Protein AF-A0A964XQR6-F1 (afdb_monomer)

Organism: NCBI:txid2576439

InterPro domains:
  IPR020362 Tail accessory factor GP4 [PF11650] (14-65)
  IPR038258 Peptidoglycan hydrolase Gp4 superfamily [G3DSA:1.10.3230.20] (3-85)

Foldseek 3Di:
DDDDDDDPDDDPDPQDPPRDDDDPPLPVQLVVLLVCCVCQVVVVHHDDPVSVVSNVVSVVVVVVVPPPDCPPDDPPQVVDPDDPADPVPRHD

Mean predicted aligned error: 12.79 Å

pLDDT: mean 81.6, std 13.64, range [39.28, 96.94]

Sequence (92 aa):
MEFHFISVEKLEEPATLDTVLAFPPGYLRAFRYNLACELAPEYGVEPSPQVRRIAMYSKRDLKRINNPEDVMAMPAAMIINRPRFNIYTGNF

Nearest PDB structures (foldseek):
  8tvu-assembly1_a  TM=8.215E-01  e=4.229E-02  Salmonella phage P22
  7sp4-assembly1_s  TM=6.944E-01  e=3.233E-02  Lederbergvirus Sf6
  7sp4-assembly1_h  TM=7.182E-01  e=1.734E-01  Lederbergvirus Sf6
  7spu-assembly1_0  TM=5.898E-01  e=1.159E-01  Lederbergvirus Sf6
  7sfs-assembly1_T  TM=5.968E-01  e=3.883E-01  Lederbergvirus Sf6

Solvent-accessible surface area (backbone atoms only — not comparable to full-atom values): 6122 Å² total; per-residue (Å²): 138,88,85,88,84,89,73,94,61,84,71,82,73,77,83,54,96,83,58,83,83,89,64,64,92,63,47,67,59,24,51,54,35,42,49,49,54,67,49,23,62,81,73,76,38,81,60,50,74,67,47,52,49,50,23,53,50,32,50,54,52,49,53,56,74,70,50,81,68,81,82,80,63,77,57,72,70,72,73,49,95,82,62,66,67,41,89,90,75,79,43,111

Structure (mmCIF, N/CA/C/O backbone):
data_AF-A0A964XQR6-F1
#
_entry.id   AF-A0A964XQR6-F1
#
loop_
_atom_site.group_PDB
_atom_site.id
_atom_site.type_symbol
_atom_site.label_atom_id
_atom_site.label_alt_id
_atom_site.label_comp_id
_atom_site.label_asym_id
_atom_site.label_entity_id
_atom_site.label_seq_id
_atom_site.pdbx_PDB_ins_code
_atom_site.Cartn_x
_atom_site.Cartn_y
_atom_site.Cartn_z
_atom_site.occupancy
_atom_site.B_iso_or_equiv
_atom_site.auth_seq_id
_atom_site.auth_comp_id
_atom_site.auth_asym_id
_atom_site.auth_atom_id
_atom_site.pdbx_PDB_model_num
ATOM 1 N N . MET A 1 1 ? -30.501 22.877 2.692 1.00 39.28 1 MET A N 1
ATOM 2 C CA . MET A 1 1 ? -29.916 23.354 1.423 1.00 39.28 1 MET A CA 1
ATOM 3 C C . MET A 1 1 ? -30.118 22.223 0.434 1.00 39.28 1 MET A C 1
ATOM 5 O O . MET A 1 1 ? -29.543 21.165 0.647 1.00 39.28 1 MET A O 1
ATOM 9 N N . GLU A 1 2 ? -31.038 22.378 -0.515 1.00 45.09 2 GLU A N 1
ATOM 10 C CA . GLU A 1 2 ? -31.384 21.328 -1.483 1.00 45.09 2 GLU A CA 1
ATOM 11 C C . GLU A 1 2 ? -30.610 21.548 -2.780 1.00 45.09 2 GLU A C 1
ATOM 13 O O . GLU A 1 2 ? -30.587 22.654 -3.319 1.00 45.09 2 GLU A O 1
ATOM 18 N N . PHE A 1 3 ? -29.946 20.493 -3.251 1.00 43.84 3 PHE A N 1
ATOM 19 C CA . PHE A 1 3 ? -29.230 20.473 -4.521 1.00 43.84 3 PHE A CA 1
ATOM 20 C C . PHE A 1 3 ? -30.010 19.609 -5.509 1.00 43.84 3 PHE A C 1
ATOM 22 O O . PHE A 1 3 ? -30.183 18.412 -5.290 1.00 43.84 3 PHE A O 1
ATOM 29 N N . HIS A 1 4 ? -30.451 20.213 -6.611 1.00 54.47 4 HIS A N 1
ATOM 30 C CA . HIS A 1 4 ? -31.062 19.508 -7.733 1.00 54.47 4 HIS A CA 1
ATOM 31 C C . HIS A 1 4 ? -30.082 19.513 -8.907 1.00 54.47 4 HIS A C 1
ATOM 33 O O . HIS A 1 4 ? -29.775 20.569 -9.456 1.00 54.47 4 HIS A O 1
ATOM 39 N N . PHE A 1 5 ? -29.578 18.335 -9.276 1.00 62.75 5 PHE A N 1
ATOM 40 C CA . PHE A 1 5 ? -28.694 18.141 -10.425 1.00 62.75 5 PHE A CA 1
ATOM 41 C C . PHE A 1 5 ? -29.407 17.255 -11.451 1.00 62.75 5 PHE A C 1
ATOM 43 O O . PHE A 1 5 ? -29.872 16.170 -11.105 1.00 62.75 5 PHE A O 1
ATOM 50 N N . ILE A 1 6 ? -29.516 17.715 -12.700 1.00 67.75 6 ILE A N 1
ATOM 51 C CA . ILE A 1 6 ? -30.106 16.950 -13.807 1.00 67.75 6 ILE A CA 1
ATOM 52 C C . ILE A 1 6 ? -28.983 16.669 -14.807 1.00 67.75 6 ILE A C 1
ATOM 54 O O . ILE A 1 6 ? -28.528 17.574 -15.501 1.00 67.75 6 ILE A O 1
ATOM 58 N N . SER A 1 7 ? -28.514 15.419 -14.836 1.00 68.12 7 SER A N 1
ATOM 59 C CA . SER A 1 7 ? -27.495 14.931 -15.774 1.00 68.12 7 SER A CA 1
ATOM 60 C C . SER A 1 7 ? -28.153 14.171 -16.927 1.00 68.12 7 SER A C 1
ATOM 62 O O . SER A 1 7 ? -29.044 13.357 -16.693 1.00 68.12 7 SER A O 1
ATOM 64 N N . VAL A 1 8 ? -27.705 14.421 -18.163 1.00 74.00 8 VAL A N 1
ATOM 65 C CA . VAL A 1 8 ? -28.120 13.677 -19.373 1.00 74.00 8 VAL A CA 1
ATOM 66 C C . VAL A 1 8 ? -27.315 12.377 -19.527 1.00 74.00 8 VAL A C 1
ATOM 68 O O . VAL A 1 8 ? -27.785 11.418 -20.133 1.00 74.00 8 VAL A O 1
ATOM 71 N N . GLU A 1 9 ? -26.119 12.324 -18.940 1.00 72.00 9 GLU A N 1
ATOM 72 C CA . GLU A 1 9 ? -25.242 11.155 -18.923 1.00 72.00 9 GLU A CA 1
ATOM 73 C C . GLU A 1 9 ? -25.453 10.359 -17.628 1.00 72.00 9 GLU A C 1
ATOM 75 O O . GLU A 1 9 ? -25.671 10.944 -16.558 1.00 72.00 9 GLU A O 1
ATOM 80 N N . LYS A 1 10 ? -25.439 9.022 -17.721 1.00 69.44 10 LYS A N 1
ATOM 81 C CA . LYS A 1 10 ? -25.646 8.149 -16.561 1.00 69.44 10 LYS A CA 1
ATOM 82 C C . LYS A 1 10 ? -24.536 8.437 -15.547 1.00 69.44 10 LYS A C 1
ATOM 84 O O . LYS A 1 10 ? -23.367 8.219 -15.845 1.00 69.44 10 LYS A O 1
ATOM 89 N N . LEU A 1 11 ? -24.912 8.935 -14.366 1.00 66.38 11 LEU A N 1
ATOM 90 C CA . LEU A 1 11 ? -24.001 9.053 -13.227 1.00 66.38 11 LEU A CA 1
ATOM 91 C C . LEU A 1 11 ? -23.355 7.684 -12.998 1.00 66.38 11 LEU A C 1
ATOM 93 O O . LEU A 1 11 ? -24.076 6.682 -12.989 1.00 66.38 11 LEU A O 1
ATOM 97 N N . GLU A 1 12 ? -22.028 7.635 -12.849 1.00 71.19 12 GLU A N 1
ATOM 98 C CA . GLU A 1 12 ? -21.346 6.392 -12.487 1.00 71.19 12 GLU A CA 1
ATOM 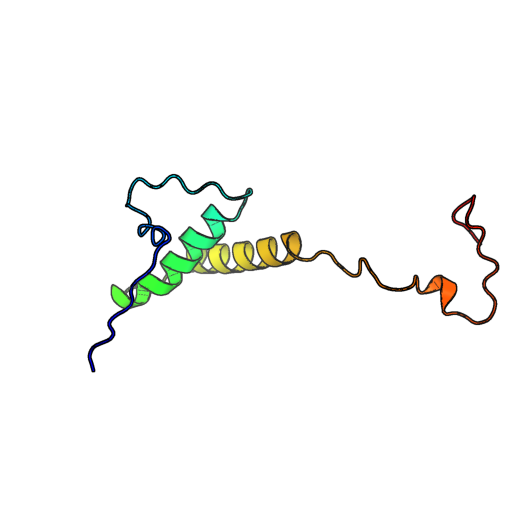99 C C . GLU A 1 12 ? -22.027 5.819 -11.242 1.00 71.19 12 GLU A C 1
ATOM 101 O O . GLU A 1 12 ? -22.112 6.468 -10.196 1.00 71.19 12 GLU A O 1
ATOM 106 N N . GLU A 1 13 ? -22.600 4.625 -11.391 1.00 70.75 1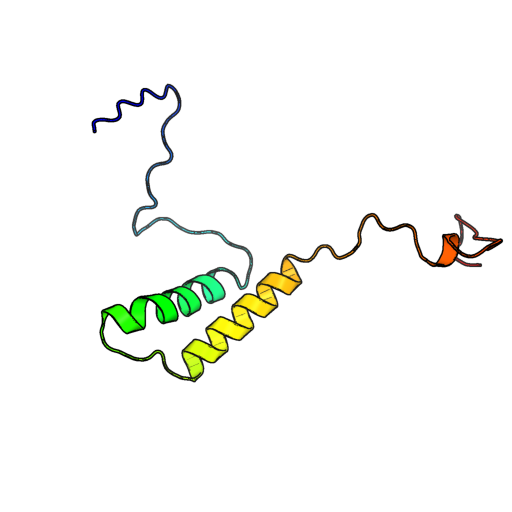3 GLU A N 1
ATOM 107 C CA . GLU A 1 13 ? -23.224 3.932 -10.275 1.00 70.75 13 GLU A CA 1
ATOM 108 C C . GLU A 1 13 ? -22.140 3.657 -9.227 1.00 70.75 13 GLU A C 1
ATOM 110 O O . GLU A 1 13 ? -21.022 3.272 -9.590 1.00 70.75 13 GLU A O 1
ATOM 115 N N . PRO A 1 14 ? -22.432 3.859 -7.930 1.00 71.06 14 PRO A N 1
ATOM 116 C CA . PRO A 1 14 ? -21.461 3.561 -6.894 1.00 71.06 14 PRO A CA 1
ATOM 117 C C . PRO A 1 14 ? -21.041 2.096 -7.008 1.00 71.06 14 PRO A C 1
ATOM 119 O O . PRO A 1 14 ? -21.874 1.220 -7.255 1.00 71.06 14 PRO A O 1
ATOM 122 N N . ALA A 1 15 ? -19.748 1.831 -6.816 1.00 77.12 15 ALA A N 1
ATOM 123 C CA . ALA A 1 15 ? -19.230 0.472 -6.835 1.00 77.12 15 ALA A CA 1
ATOM 124 C C . ALA A 1 15 ? -20.020 -0.393 -5.840 1.00 77.12 15 ALA A C 1
ATOM 126 O O . ALA A 1 15 ? -20.050 -0.132 -4.636 1.00 77.12 15 ALA A O 1
ATOM 127 N N . THR A 1 16 ? -20.685 -1.419 -6.363 1.00 82.75 16 THR A N 1
ATOM 128 C CA . THR A 1 16 ? -21.339 -2.454 -5.559 1.00 82.75 16 THR A CA 1
ATOM 129 C C . THR A 1 16 ? -20.285 -3.360 -4.920 1.00 82.75 16 THR A C 1
ATOM 131 O O . THR A 1 16 ? -19.137 -3.396 -5.373 1.00 82.75 16 THR A O 1
ATOM 134 N N . LEU A 1 17 ? -20.668 -4.123 -3.892 1.00 78.94 17 LEU A N 1
ATOM 135 C CA . LEU A 1 17 ? -19.764 -5.050 -3.197 1.00 78.94 17 LEU A CA 1
ATOM 136 C C . LEU A 1 17 ? -19.083 -6.050 -4.153 1.00 78.94 17 LEU A C 1
ATOM 138 O O . LEU A 1 17 ? -17.927 -6.409 -3.942 1.00 78.94 17 LEU A O 1
ATOM 142 N N . ASP A 1 18 ? -19.781 -6.439 -5.223 1.00 81.56 18 ASP A N 1
ATOM 143 C CA . ASP A 1 18 ? -19.320 -7.415 -6.216 1.00 81.56 18 ASP A CA 1
ATOM 144 C C . ASP A 1 18 ? -18.550 -6.781 -7.388 1.00 81.56 18 ASP A C 1
ATOM 146 O O . ASP A 1 18 ? -18.189 -7.461 -8.351 1.00 81.56 18 ASP A O 1
ATOM 150 N N . THR A 1 19 ? -18.278 -5.473 -7.333 1.00 82.88 19 THR A N 1
ATOM 151 C CA . THR A 1 19 ? -17.543 -4.783 -8.398 1.00 82.88 19 THR A CA 1
ATOM 152 C C . THR A 1 19 ? -16.114 -5.312 -8.469 1.00 82.88 19 THR A C 1
ATOM 154 O O . THR A 1 19 ? -15.308 -5.126 -7.553 1.00 82.88 19 THR A O 1
ATOM 157 N N . VAL A 1 20 ? -15.772 -5.959 -9.585 1.00 80.56 20 VAL A N 1
ATOM 158 C CA . VAL A 1 20 ? -14.420 -6.473 -9.816 1.00 80.56 20 VAL A CA 1
ATOM 159 C C . VAL A 1 20 ? -13.487 -5.311 -10.140 1.00 80.56 20 VAL A C 1
ATOM 161 O O . VAL A 1 20 ? -13.500 -4.758 -11.237 1.00 80.56 20 VAL A O 1
ATOM 164 N N . LEU A 1 21 ? -12.648 -4.952 -9.172 1.00 80.75 21 LEU A N 1
ATOM 165 C CA . LEU A 1 21 ? -11.645 -3.908 -9.331 1.00 80.75 21 LEU A CA 1
ATOM 166 C C . LEU A 1 21 ? -10.376 -4.467 -9.991 1.00 80.75 21 LEU A C 1
ATOM 168 O O . LEU A 1 21 ? -9.594 -5.186 -9.363 1.00 80.75 21 LEU A O 1
ATOM 172 N N . ALA A 1 22 ? -10.157 -4.111 -11.257 1.00 85.50 22 ALA A N 1
ATOM 173 C CA . ALA A 1 22 ? -8.939 -4.439 -11.988 1.00 85.50 22 ALA A CA 1
ATOM 174 C C . ALA A 1 22 ? -7.906 -3.315 -11.825 1.00 85.50 22 ALA A C 1
ATOM 176 O O . ALA A 1 22 ? -8.026 -2.250 -12.425 1.00 85.50 22 ALA A O 1
ATOM 177 N N . PHE A 1 23 ? -6.870 -3.564 -11.024 1.00 85.06 23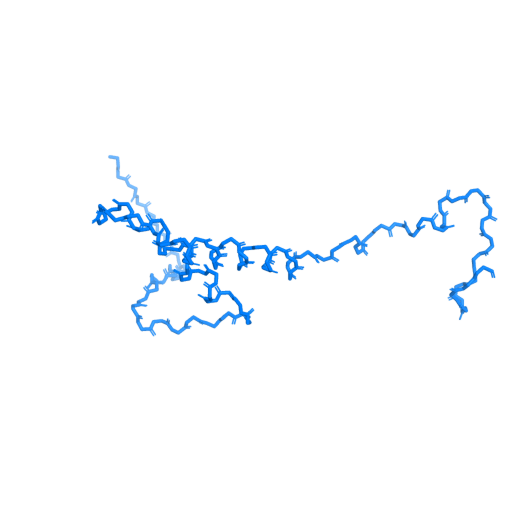 PHE A N 1
ATOM 178 C CA . PHE A 1 23 ? -5.733 -2.656 -10.886 1.00 85.06 23 PHE A CA 1
ATOM 179 C C . PHE A 1 23 ? -4.424 -3.348 -11.263 1.00 85.06 23 PHE A C 1
ATOM 181 O O . PHE A 1 23 ? -4.324 -4.575 -11.149 1.00 85.06 23 PHE A O 1
ATOM 188 N N . PRO A 1 24 ? -3.386 -2.578 -11.638 1.00 87.38 24 PRO A N 1
ATOM 189 C CA . PRO A 1 24 ? -2.050 -3.121 -11.803 1.00 87.38 24 PRO A CA 1
ATOM 190 C C . PRO A 1 24 ? -1.560 -3.843 -10.532 1.00 87.38 24 PRO A C 1
ATOM 192 O O . PRO A 1 24 ? -2.019 -3.550 -9.417 1.00 87.38 24 PRO A O 1
ATOM 195 N N . PRO A 1 25 ? -0.597 -4.771 -10.663 1.00 87.00 25 PRO A N 1
ATOM 196 C CA . PRO A 1 25 ? -0.033 -5.485 -9.524 1.00 87.00 25 PRO A CA 1
ATOM 197 C C . PRO A 1 25 ? 0.412 -4.537 -8.399 1.00 87.00 25 PRO A C 1
ATOM 199 O O . PRO A 1 25 ? 1.046 -3.514 -8.635 1.00 87.00 25 PRO A O 1
ATOM 202 N N . GLY A 1 26 ? 0.076 -4.881 -7.153 1.00 86.62 26 GLY A N 1
ATOM 203 C CA . GLY A 1 26 ? 0.467 -4.117 -5.959 1.00 86.62 26 GLY A CA 1
ATOM 204 C C . GLY A 1 26 ? -0.562 -3.095 -5.460 1.00 86.62 26 GLY A C 1
ATOM 205 O O . GLY A 1 26 ? -0.598 -2.826 -4.258 1.00 86.62 26 GLY A O 1
ATOM 206 N N . TYR A 1 27 ? -1.468 -2.614 -6.314 1.00 91.06 27 TYR A N 1
ATOM 207 C CA . TYR A 1 27 ? -2.487 -1.624 -5.934 1.00 91.06 27 TYR A CA 1
ATOM 208 C C . TYR A 1 27 ? -3.512 -2.165 -4.935 1.00 91.06 27 TYR A C 1
ATOM 210 O O . TYR A 1 27 ? -3.728 -1.563 -3.886 1.00 91.06 27 TYR A O 1
ATOM 218 N N . LEU A 1 28 ? -4.077 -3.350 -5.191 1.00 91.25 28 LEU A N 1
ATOM 219 C CA . LEU A 1 28 ? -5.035 -3.984 -4.272 1.00 91.25 28 LEU A CA 1
ATOM 220 C C . LEU A 1 28 ? -4.443 -4.211 -2.876 1.00 91.25 28 LEU A C 1
ATOM 222 O O . LEU A 1 28 ? -5.122 -4.034 -1.864 1.00 91.25 28 LEU A O 1
ATOM 226 N N . ARG A 1 29 ? -3.156 -4.572 -2.814 1.00 92.44 29 ARG A N 1
ATOM 227 C CA . ARG A 1 29 ? -2.427 -4.704 -1.549 1.00 92.44 29 ARG A CA 1
ATOM 228 C C . ARG A 1 29 ? -2.323 -3.346 -0.856 1.00 92.44 29 ARG A C 1
ATOM 230 O O . ARG A 1 29 ? -2.609 -3.262 0.334 1.00 92.44 29 ARG A O 1
ATOM 237 N N . ALA A 1 30 ? -1.943 -2.295 -1.576 1.00 93.88 30 ALA A N 1
ATOM 238 C CA . ALA A 1 30 ? -1.847 -0.960 -1.002 1.00 93.88 30 ALA A CA 1
ATOM 239 C C . ALA A 1 30 ? -3.192 -0.473 -0.456 1.00 93.88 30 ALA A C 1
ATOM 241 O O . ALA A 1 30 ? -3.251 -0.061 0.701 1.00 93.88 30 ALA A O 1
ATOM 242 N N . PHE A 1 31 ? -4.273 -0.582 -1.227 1.00 93.44 31 PHE A N 1
ATOM 243 C CA . PHE A 1 31 ? -5.597 -0.147 -0.785 1.00 93.44 31 PHE A CA 1
ATOM 244 C C . PHE A 1 31 ? -6.061 -0.903 0.454 1.00 93.44 31 PHE A C 1
ATOM 246 O O . PHE A 1 31 ? -6.386 -0.278 1.458 1.00 93.44 31 PHE A O 1
ATOM 253 N N . ARG A 1 32 ? -5.988 -2.238 0.443 1.00 93.44 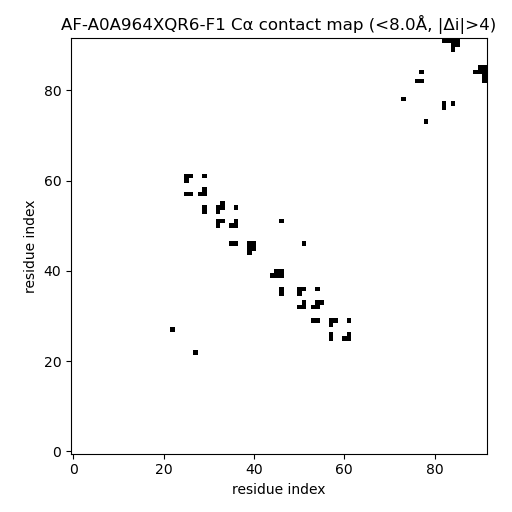32 ARG A N 1
ATOM 254 C CA . ARG A 1 32 ? -6.452 -3.061 1.566 1.00 93.44 32 ARG A CA 1
ATOM 255 C C . ARG A 1 32 ? -5.744 -2.733 2.880 1.00 93.44 32 ARG A C 1
ATOM 257 O O . ARG A 1 32 ? -6.402 -2.565 3.900 1.00 93.44 32 ARG A O 1
ATOM 264 N N . TYR A 1 33 ? -4.413 -2.658 2.875 1.00 96.12 33 TYR A N 1
ATOM 265 C CA . TYR A 1 33 ? -3.659 -2.442 4.114 1.00 96.12 33 TYR A CA 1
ATOM 266 C C . TYR A 1 33 ? -3.714 -0.993 4.602 1.00 96.12 33 TYR A C 1
ATOM 268 O O . TYR A 1 33 ? -3.675 -0.771 5.808 1.00 96.12 33 TYR A O 1
ATOM 276 N N . ASN A 1 34 ? -3.815 -0.013 3.700 1.00 96.25 34 ASN A N 1
ATOM 277 C CA . ASN A 1 34 ? -3.990 1.378 4.114 1.00 96.25 34 ASN A CA 1
ATOM 278 C C . ASN A 1 34 ? -5.400 1.632 4.650 1.00 96.25 34 ASN A C 1
ATOM 280 O O . ASN A 1 34 ? -5.520 2.244 5.704 1.00 96.25 34 ASN A O 1
ATOM 284 N N . LEU A 1 35 ? -6.428 1.070 4.009 1.00 94.81 35 LEU A N 1
ATOM 285 C CA . LEU A 1 35 ? -7.797 1.125 4.515 1.00 94.81 3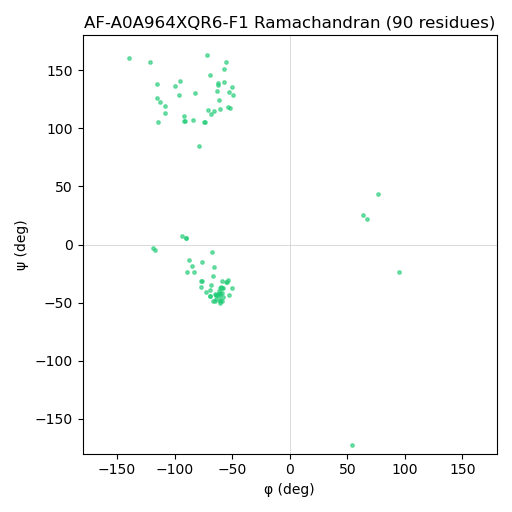5 LEU A CA 1
ATOM 286 C C . LEU A 1 35 ? -7.911 0.455 5.889 1.00 94.81 35 LEU A C 1
ATOM 288 O O . LEU A 1 35 ? -8.531 0.998 6.792 1.00 94.81 35 LEU A O 1
ATOM 292 N N . ALA A 1 36 ? -7.252 -0.691 6.089 1.00 94.94 36 ALA A N 1
ATOM 293 C CA . ALA A 1 36 ? -7.224 -1.349 7.394 1.00 94.94 36 ALA A CA 1
ATOM 294 C C . ALA A 1 36 ? -6.610 -0.465 8.496 1.00 94.94 36 ALA A C 1
ATOM 296 O O . ALA A 1 36 ? -7.075 -0.505 9.631 1.00 94.94 36 ALA A O 1
ATOM 297 N N . CYS A 1 37 ? -5.583 0.331 8.182 1.00 95.38 37 CYS A N 1
ATOM 298 C CA . CYS A 1 37 ? -5.012 1.285 9.135 1.00 95.38 37 CYS A CA 1
ATOM 299 C C . CYS A 1 37 ? -5.965 2.444 9.459 1.00 95.38 37 CYS A C 1
ATOM 301 O O . CYS A 1 37 ? -5.940 2.918 10.588 1.00 95.38 37 CYS A O 1
ATOM 303 N N . GLU A 1 38 ? -6.767 2.900 8.493 1.00 95.56 38 GLU A N 1
ATOM 304 C CA . GLU A 1 38 ? -7.730 3.996 8.684 1.00 95.56 38 GLU A CA 1
ATOM 305 C C . GLU A 1 38 ? -8.984 3.550 9.440 1.00 95.56 38 GLU A C 1
ATOM 307 O O . GLU A 1 38 ? -9.473 4.290 10.284 1.00 95.56 38 GLU A O 1
ATOM 312 N N . LEU A 1 39 ? -9.456 2.324 9.199 1.00 96.06 39 LEU A N 1
ATOM 313 C CA . LEU A 1 39 ? -10.630 1.772 9.876 1.00 96.06 39 LEU A CA 1
ATOM 314 C C . LEU A 1 39 ? -10.338 1.309 11.306 1.00 96.06 39 LEU A C 1
ATOM 316 O O . LEU A 1 39 ? -11.227 1.344 12.146 1.00 96.06 39 LEU A O 1
ATOM 320 N N . ALA A 1 40 ? -9.121 0.846 11.608 1.00 94.88 40 ALA A N 1
ATOM 321 C CA . ALA A 1 40 ? -8.809 0.245 12.909 1.00 94.88 40 ALA A CA 1
ATOM 322 C C . ALA A 1 40 ? -9.202 1.123 14.130 1.00 94.88 40 ALA A C 1
ATOM 324 O O . ALA A 1 40 ? -9.846 0.586 15.042 1.00 94.88 40 ALA A O 1
ATOM 325 N N . PRO A 1 41 ? -8.947 2.451 14.138 1.00 94.69 41 PRO A N 1
ATOM 326 C CA . PRO A 1 41 ? -9.399 3.345 15.207 1.00 94.69 41 PRO A CA 1
ATOM 327 C C . PRO A 1 41 ? -10.920 3.384 15.416 1.00 94.69 41 PRO A C 1
ATOM 329 O O . PRO A 1 41 ? -11.360 3.537 16.553 1.00 94.69 41 PRO A O 1
ATOM 332 N N . GLU A 1 42 ? -11.731 3.201 14.366 1.00 95.69 42 GLU A N 1
ATOM 333 C CA . GLU A 1 42 ? -13.203 3.185 14.473 1.00 95.69 42 GLU A CA 1
ATOM 334 C C . GLU A 1 42 ? -13.713 1.980 15.276 1.00 95.69 42 GLU A C 1
ATOM 336 O O . GLU A 1 42 ? -14.753 2.051 15.927 1.00 95.69 42 GLU A O 1
ATOM 341 N N . TYR A 1 43 ? -12.947 0.888 15.289 1.00 94.44 43 TYR A N 1
ATOM 342 C CA . TYR A 1 43 ? -13.234 -0.312 16.078 1.00 94.44 43 TYR A CA 1
ATOM 343 C C . TYR A 1 43 ? -12.531 -0.306 17.444 1.00 94.44 43 TYR A C 1
AT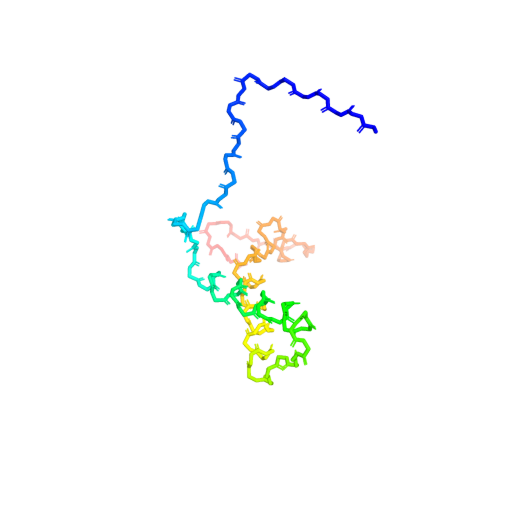OM 345 O O . TYR A 1 43 ? -12.555 -1.315 18.149 1.00 94.44 43 TYR A O 1
ATOM 353 N N . GLY A 1 44 ? -11.882 0.801 17.825 1.00 93.94 44 GLY A N 1
ATOM 354 C CA . GLY A 1 44 ? -11.121 0.907 19.072 1.00 93.94 44 GLY A CA 1
ATOM 355 C C . GLY A 1 44 ? -9.871 0.021 19.109 1.00 93.94 44 GLY A C 1
ATOM 356 O O . GLY A 1 44 ? -9.389 -0.318 20.190 1.00 93.94 44 GLY A O 1
ATOM 357 N N . VAL A 1 45 ? -9.354 -0.382 17.943 1.00 94.38 45 VAL A N 1
ATOM 358 C CA . VAL A 1 45 ? -8.187 -1.262 17.815 1.00 94.38 45 VAL A CA 1
ATOM 359 C C . VAL A 1 45 ? -7.035 -0.512 17.154 1.00 94.38 45 VAL A C 1
ATOM 361 O O . VAL A 1 45 ? -7.204 0.188 16.163 1.00 94.38 45 VAL A O 1
ATOM 364 N N . GLU A 1 46 ? -5.822 -0.710 17.661 1.00 93.56 46 GLU A N 1
ATOM 365 C CA . GLU A 1 46 ? -4.613 -0.227 16.994 1.00 93.56 46 GLU A CA 1
ATOM 366 C C . GLU A 1 46 ? -4.174 -1.204 15.889 1.00 93.56 46 GLU A C 1
ATOM 368 O O . GLU A 1 46 ? -4.034 -2.409 16.142 1.00 93.56 46 GLU A O 1
ATOM 373 N N . PRO A 1 47 ? -3.897 -0.733 14.658 1.00 93.50 47 PRO A N 1
ATOM 374 C CA . PRO A 1 47 ? -3.442 -1.606 13.586 1.00 93.50 47 PRO A CA 1
ATOM 375 C C . PRO A 1 47 ? -2.091 -2.224 13.951 1.00 93.50 47 PRO A C 1
ATOM 377 O O . PRO A 1 47 ? -1.163 -1.523 14.360 1.00 93.50 47 PRO A O 1
ATOM 380 N N . SE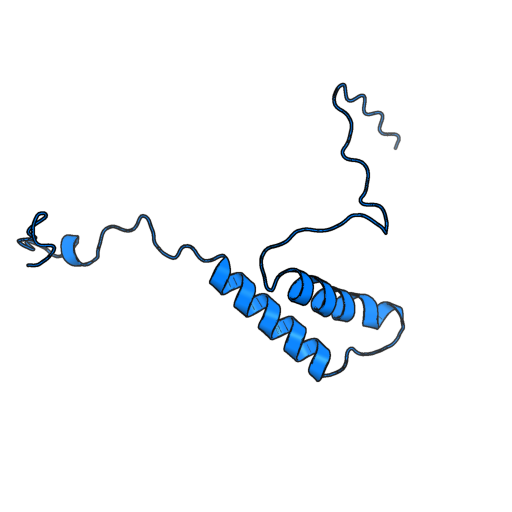R A 1 48 ? -1.951 -3.541 13.775 1.00 96.12 48 SER A N 1
ATOM 381 C CA . SER A 1 48 ? -0.734 -4.257 14.176 1.00 96.12 48 SER A CA 1
ATOM 382 C C . SER A 1 48 ? 0.535 -3.681 13.516 1.00 96.12 48 SER A C 1
ATOM 384 O O . SER A 1 48 ? 0.485 -3.194 12.378 1.00 96.12 48 SER A O 1
ATOM 386 N N . PRO A 1 49 ? 1.716 -3.779 14.159 1.00 95.81 49 PRO A N 1
ATOM 387 C CA . PRO A 1 49 ? 2.968 -3.281 13.584 1.00 95.81 49 PRO A CA 1
ATOM 388 C C . PRO A 1 49 ? 3.278 -3.856 12.197 1.00 95.81 49 PRO A C 1
ATOM 390 O O . PRO A 1 49 ? 3.868 -3.174 11.358 1.00 95.81 49 PRO A O 1
ATOM 393 N N . GLN A 1 50 ? 2.866 -5.098 11.934 1.00 96.19 50 GLN A N 1
ATOM 394 C CA . GLN A 1 50 ? 3.014 -5.722 10.624 1.00 96.19 50 GLN A CA 1
ATOM 395 C C . GLN A 1 50 ? 2.093 -5.080 9.577 1.00 96.19 50 GLN A C 1
ATOM 397 O O . GLN A 1 50 ? 2.557 -4.778 8.479 1.00 96.19 50 GLN A O 1
ATOM 402 N N . VAL A 1 51 ? 0.824 -4.826 9.911 1.00 95.12 51 VAL A N 1
ATOM 403 C CA . VAL A 1 51 ? -0.142 -4.155 9.021 1.00 95.12 51 VAL A CA 1
ATOM 404 C C . VAL A 1 51 ? 0.346 -2.755 8.658 1.00 95.12 51 VAL A C 1
ATOM 406 O O . VAL A 1 51 ? 0.448 -2.438 7.473 1.00 95.12 51 VAL A O 1
ATOM 409 N N . ARG A 1 52 ? 0.778 -1.963 9.649 1.00 95.19 52 ARG A N 1
ATOM 410 C CA . ARG A 1 52 ? 1.338 -0.619 9.415 1.00 9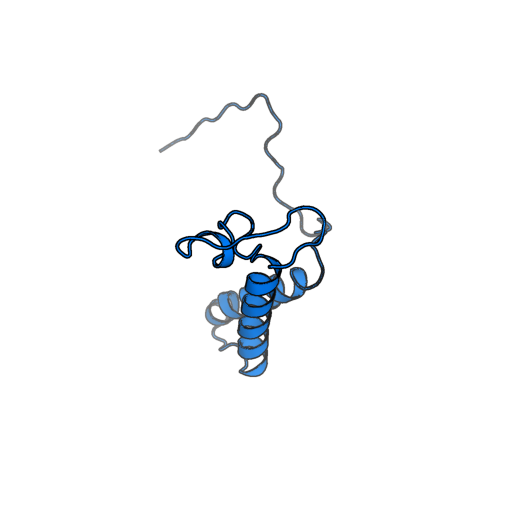5.19 52 ARG A CA 1
ATOM 411 C C . ARG A 1 52 ? 2.565 -0.651 8.504 1.00 95.19 52 ARG A C 1
ATOM 413 O O . ARG A 1 52 ? 2.695 0.164 7.593 1.00 95.19 52 ARG A O 1
ATOM 420 N N . ARG A 1 53 ? 3.456 -1.625 8.710 1.00 96.94 53 ARG A N 1
ATOM 421 C CA . ARG A 1 53 ? 4.658 -1.801 7.885 1.00 96.94 53 ARG A CA 1
ATOM 422 C C . ARG A 1 53 ? 4.303 -2.134 6.435 1.00 96.94 53 ARG A C 1
ATOM 424 O O . ARG A 1 53 ? 4.887 -1.564 5.517 1.00 96.94 53 ARG A O 1
ATOM 431 N N . ILE A 1 54 ? 3.334 -3.024 6.219 1.00 96.62 54 ILE A N 1
ATOM 432 C CA . ILE A 1 54 ? 2.857 -3.366 4.873 1.00 96.62 54 ILE A CA 1
ATOM 433 C C . ILE A 1 54 ? 2.201 -2.151 4.204 1.00 96.62 54 ILE A C 1
ATOM 435 O O . ILE A 1 54 ? 2.484 -1.880 3.035 1.00 96.62 54 ILE A O 1
ATOM 439 N N . ALA A 1 55 ? 1.383 -1.393 4.935 1.00 95.81 55 ALA A N 1
ATOM 440 C CA . ALA A 1 55 ? 0.759 -0.165 4.448 1.00 95.81 55 ALA A CA 1
ATOM 441 C C . ALA A 1 55 ? 1.810 0.868 3.991 1.00 95.81 55 ALA A C 1
ATOM 443 O O . ALA A 1 55 ? 1.721 1.399 2.883 1.00 95.81 55 ALA A O 1
ATOM 444 N N . MET A 1 56 ? 2.870 1.066 4.782 1.00 96.94 56 MET A N 1
ATOM 445 C CA . MET A 1 56 ? 3.971 1.977 4.450 1.00 96.94 56 MET A CA 1
ATOM 446 C C . MET A 1 56 ? 4.768 1.522 3.217 1.00 96.94 56 MET A C 1
ATOM 448 O O . MET A 1 56 ? 4.996 2.319 2.304 1.00 96.94 56 MET A O 1
ATOM 452 N N . TYR A 1 57 ? 5.177 0.248 3.156 1.00 96.94 57 TYR A N 1
ATOM 453 C CA . TYR A 1 57 ? 5.932 -0.271 2.008 1.00 96.94 57 TYR A CA 1
ATOM 454 C C . TYR A 1 57 ? 5.116 -0.242 0.719 1.00 96.94 57 TYR A C 1
ATOM 456 O O . TYR A 1 57 ? 5.617 0.213 -0.303 1.00 96.94 57 TYR A O 1
ATOM 464 N N . SER A 1 58 ? 3.847 -0.648 0.779 1.00 95.69 58 SER A N 1
ATOM 465 C CA . SER A 1 58 ? 2.974 -0.657 -0.397 1.00 95.69 58 SER A CA 1
ATOM 466 C C . SER A 1 58 ? 2.768 0.743 -0.988 1.00 95.69 58 SER A C 1
ATOM 468 O O . SER A 1 58 ? 2.860 0.897 -2.202 1.00 95.69 58 SER A O 1
ATOM 470 N N . LYS A 1 59 ? 2.608 1.788 -0.158 1.00 93.69 59 LYS A N 1
ATOM 471 C CA . LYS A 1 59 ? 2.577 3.191 -0.620 1.00 93.69 59 LYS A CA 1
ATOM 472 C C . LYS A 1 59 ? 3.884 3.615 -1.292 1.00 93.69 59 LYS A C 1
ATOM 474 O O . LYS A 1 59 ? 3.863 4.254 -2.342 1.00 93.69 59 LYS A O 1
ATOM 479 N N . ARG A 1 60 ? 5.028 3.261 -0.699 1.00 94.69 60 ARG A N 1
ATOM 480 C CA . ARG A 1 60 ? 6.349 3.581 -1.261 1.00 94.69 60 ARG A CA 1
ATOM 481 C C . ARG A 1 60 ? 6.552 2.922 -2.624 1.00 94.69 60 ARG A C 1
ATOM 483 O O . ARG A 1 60 ? 7.076 3.558 -3.532 1.00 94.69 60 ARG A O 1
ATOM 490 N N . ASP A 1 61 ? 6.155 1.664 -2.753 1.00 92.50 61 ASP A N 1
ATOM 491 C CA . ASP A 1 61 ? 6.330 0.909 -3.988 1.00 92.50 61 ASP A CA 1
ATOM 492 C C . ASP A 1 61 ? 5.409 1.457 -5.093 1.00 92.50 61 ASP A C 1
ATOM 494 O O . ASP A 1 61 ? 5.872 1.655 -6.213 1.00 92.50 61 ASP A O 1
ATOM 498 N N . LEU A 1 62 ? 4.169 1.850 -4.765 1.00 91.81 62 LEU A N 1
ATOM 499 C CA . LEU A 1 62 ? 3.297 2.567 -5.706 1.00 91.81 62 LEU A CA 1
ATOM 500 C C . LEU A 1 62 ? 3.887 3.904 -6.161 1.00 91.81 62 LEU A C 1
ATOM 502 O O . LEU A 1 62 ? 3.850 4.210 -7.348 1.00 91.81 62 LEU A O 1
ATOM 506 N N . LYS A 1 63 ? 4.477 4.687 -5.248 1.00 90.50 63 LYS A N 1
ATOM 507 C CA . LYS A 1 63 ? 5.148 5.945 -5.612 1.00 90.50 63 LYS A CA 1
ATOM 508 C C . LYS A 1 63 ? 6.276 5.718 -6.623 1.00 90.50 63 LYS A C 1
ATOM 510 O O . LYS A 1 63 ? 6.459 6.547 -7.501 1.00 90.50 63 LYS A O 1
ATOM 515 N N . ARG A 1 64 ? 7.020 4.612 -6.503 1.00 89.56 64 ARG A N 1
ATOM 516 C CA . ARG A 1 64 ? 8.078 4.244 -7.459 1.00 89.56 64 ARG A CA 1
ATOM 517 C C . ARG A 1 64 ? 7.508 3.837 -8.812 1.00 89.56 64 ARG A C 1
ATOM 519 O O . ARG A 1 64 ? 8.019 4.286 -9.823 1.00 89.56 64 ARG A O 1
ATOM 526 N N . ILE A 1 65 ? 6.449 3.025 -8.822 1.00 88.06 65 ILE A N 1
ATOM 527 C CA . ILE A 1 65 ? 5.766 2.607 -10.057 1.00 88.06 65 ILE A CA 1
ATOM 528 C C . ILE A 1 65 ? 5.199 3.820 -10.805 1.00 88.06 65 ILE A C 1
ATOM 530 O O . ILE A 1 65 ? 5.258 3.873 -12.027 1.00 88.06 65 ILE A O 1
ATOM 534 N N . ASN A 1 66 ? 4.683 4.803 -10.068 1.00 87.88 66 ASN A N 1
ATOM 535 C CA . ASN A 1 66 ? 4.051 5.993 -10.632 1.00 87.88 66 ASN A CA 1
ATOM 536 C C . ASN A 1 66 ? 5.020 7.156 -10.868 1.00 87.88 66 ASN A C 1
ATOM 538 O O . ASN A 1 66 ? 4.558 8.247 -11.197 1.00 87.88 66 ASN A O 1
ATOM 542 N N . ASN A 1 67 ? 6.327 6.968 -10.667 1.00 86.12 67 ASN A N 1
ATOM 543 C CA . ASN A 1 67 ? 7.307 7.997 -10.981 1.00 86.12 67 ASN A CA 1
ATOM 544 C C . ASN A 1 67 ? 7.810 7.787 -12.417 1.00 86.12 67 ASN A C 1
ATOM 546 O O . ASN A 1 67 ? 8.591 6.860 -12.630 1.00 86.12 67 ASN A O 1
ATOM 550 N N . PRO A 1 68 ? 7.408 8.618 -13.397 1.00 77.56 68 PRO A N 1
ATOM 551 C CA . PRO A 1 68 ? 7.967 8.539 -14.743 1.00 77.56 68 PRO A CA 1
ATOM 552 C C . PRO A 1 68 ? 9.447 8.955 -14.797 1.00 77.56 68 PRO A C 1
ATOM 554 O O . PRO A 1 68 ? 10.064 8.793 -15.843 1.00 77.56 68 PRO A O 1
ATOM 557 N N . GLU A 1 69 ? 10.018 9.454 -13.690 1.00 79.19 69 GLU A N 1
ATOM 558 C CA . GLU A 1 69 ? 11.297 10.170 -13.664 1.00 79.19 69 GLU A CA 1
ATOM 559 C C . GLU A 1 69 ? 11.289 11.342 -14.663 1.00 79.19 69 GLU A C 1
ATOM 561 O O . GLU A 1 69 ? 10.248 11.721 -15.213 1.00 79.19 69 GLU A O 1
ATOM 566 N N . ASP A 1 70 ? 12.436 11.988 -14.855 1.00 74.69 70 ASP A N 1
ATOM 567 C CA . ASP A 1 70 ? 12.529 13.134 -15.749 1.00 74.69 70 ASP A CA 1
ATOM 568 C C . ASP A 1 70 ? 12.590 12.697 -17.220 1.00 74.69 70 ASP A C 1
ATOM 570 O O . ASP A 1 70 ? 13.653 12.529 -17.815 1.00 74.69 70 ASP A O 1
ATOM 574 N N . VAL A 1 71 ? 11.414 12.468 -17.803 1.00 75.94 71 VAL A N 1
ATOM 575 C CA . VAL A 1 71 ? 11.244 12.093 -19.216 1.00 75.94 71 VAL A CA 1
ATOM 576 C C . VAL A 1 71 ? 11.410 13.264 -20.186 1.00 75.94 71 VAL A C 1
ATOM 578 O O . VAL A 1 71 ? 11.549 13.034 -21.386 1.00 75.94 71 VAL A O 1
ATOM 581 N N . MET A 1 72 ? 11.381 14.510 -19.699 1.00 80.00 72 MET A N 1
ATOM 582 C CA . MET A 1 72 ? 11.437 15.720 -20.534 1.00 80.00 72 MET A CA 1
ATOM 583 C C . MET A 1 72 ? 12.653 16.611 -20.253 1.00 80.00 72 MET A C 1
ATOM 585 O O . MET A 1 72 ? 12.840 17.608 -20.955 1.00 80.00 72 MET A O 1
ATOM 589 N N . ALA A 1 73 ? 13.500 16.276 -19.276 1.00 76.25 73 ALA A N 1
ATOM 590 C CA . ALA A 1 73 ? 14.740 17.004 -19.064 1.00 76.25 73 ALA A CA 1
ATOM 591 C C . ALA A 1 73 ? 15.665 16.911 -20.267 1.00 76.25 73 ALA A C 1
ATOM 593 O O . ALA A 1 73 ? 15.918 15.850 -20.841 1.00 76.25 73 ALA A O 1
ATOM 594 N N . MET A 1 74 ? 16.272 18.054 -20.567 1.00 77.50 74 MET A N 1
ATOM 595 C CA . MET A 1 74 ? 17.447 18.104 -21.411 1.00 77.50 74 MET A CA 1
ATOM 596 C C . MET A 1 74 ? 18.577 17.310 -20.727 1.00 77.50 74 MET A C 1
ATOM 598 O O . MET A 1 74 ? 18.927 17.624 -19.586 1.00 77.50 74 MET A O 1
ATOM 602 N N . PRO A 1 75 ? 19.172 16.304 -21.396 1.00 76.31 75 PRO A N 1
ATOM 603 C CA . PRO A 1 75 ? 20.319 15.577 -20.874 1.00 76.31 75 PRO A CA 1
ATOM 604 C C . PRO A 1 75 ? 21.400 16.538 -20.377 1.00 76.31 75 PRO A C 1
ATOM 606 O O . PRO A 1 75 ? 21.837 17.416 -21.123 1.00 76.31 75 PRO A O 1
ATOM 609 N N . ALA A 1 76 ? 21.874 16.346 -19.142 1.00 70.75 76 ALA A N 1
ATOM 610 C CA . ALA A 1 76 ? 22.890 17.205 -18.521 1.00 70.75 76 ALA A CA 1
ATOM 611 C C . ALA A 1 76 ? 24.155 17.356 -19.390 1.00 70.75 76 ALA A C 1
ATOM 613 O O . ALA A 1 76 ? 24.781 18.413 -19.427 1.00 70.75 76 ALA A O 1
ATOM 614 N N . ALA A 1 77 ? 24.464 16.311 -20.162 1.00 70.19 77 ALA A N 1
ATOM 615 C CA . ALA A 1 77 ? 25.484 16.277 -21.200 1.00 70.19 77 ALA A CA 1
ATOM 616 C C . ALA A 1 77 ? 25.409 17.438 -22.206 1.00 70.19 77 ALA A C 1
ATOM 618 O O . ALA A 1 77 ? 26.453 17.915 -22.632 1.00 70.19 77 ALA A O 1
ATOM 619 N N . MET A 1 78 ? 24.208 17.891 -22.584 1.00 68.25 78 MET A N 1
ATOM 620 C CA . MET A 1 78 ? 23.998 18.958 -23.570 1.00 68.25 78 MET A CA 1
ATOM 621 C C . MET A 1 78 ? 24.008 20.372 -22.964 1.00 68.25 78 MET A C 1
ATOM 623 O O . MET A 1 78 ? 24.072 21.345 -23.709 1.00 68.25 78 MET A O 1
ATOM 627 N N . ILE A 1 79 ? 23.935 20.499 -21.635 1.00 71.81 79 ILE A N 1
ATOM 628 C CA . ILE A 1 79 ? 23.889 21.792 -20.922 1.00 71.81 79 ILE A CA 1
ATOM 629 C C . ILE A 1 79 ? 25.305 22.360 -20.693 1.00 71.81 79 ILE A C 1
ATOM 631 O O . ILE A 1 79 ? 25.480 23.557 -20.467 1.00 71.81 79 ILE A O 1
ATOM 635 N N . ILE A 1 80 ? 26.342 21.521 -20.781 1.00 72.38 80 ILE A N 1
ATOM 636 C CA . ILE A 1 80 ? 27.743 21.945 -20.655 1.00 72.38 80 ILE A CA 1
ATOM 637 C C . ILE A 1 80 ? 28.127 22.795 -21.881 1.00 72.38 80 ILE A C 1
ATOM 639 O O . ILE A 1 80 ? 27.644 22.576 -22.985 1.00 72.38 80 ILE A O 1
ATOM 643 N N . ASN A 1 81 ? 28.992 23.798 -21.718 1.00 60.56 81 ASN A N 1
ATOM 644 C CA . ASN A 1 81 ? 29.475 24.603 -22.842 1.00 60.56 81 ASN A CA 1
ATOM 645 C C . ASN A 1 81 ? 30.387 23.757 -23.760 1.00 60.56 81 ASN A C 1
ATOM 647 O O . ASN A 1 81 ? 31.512 23.437 -23.384 1.00 60.56 81 ASN A O 1
ATOM 651 N N . ARG A 1 82 ? 29.922 23.476 -24.989 1.00 62.19 82 ARG A N 1
ATOM 652 C CA . ARG A 1 82 ? 30.620 22.784 -26.109 1.00 62.19 82 ARG A CA 1
ATOM 653 C C . ARG A 1 82 ? 30.784 21.241 -26.064 1.00 62.19 82 ARG A C 1
ATOM 655 O O . ARG A 1 82 ? 31.840 20.749 -26.464 1.00 62.19 82 ARG A O 1
ATOM 662 N N . PRO A 1 83 ? 29.778 20.437 -25.689 1.00 61.91 83 PRO A N 1
ATOM 663 C CA . PRO A 1 83 ? 29.787 19.001 -25.928 1.00 61.91 83 PRO A CA 1
ATOM 664 C C . PRO A 1 83 ? 29.606 18.752 -27.428 1.00 61.91 83 PRO A C 1
ATOM 666 O O . PRO A 1 83 ? 28.576 19.086 -28.014 1.00 61.91 83 PRO A O 1
ATOM 669 N N . ARG A 1 84 ? 30.611 18.170 -28.086 1.00 67.88 84 ARG A N 1
ATOM 670 C CA . ARG A 1 84 ? 30.382 17.529 -29.385 1.00 67.88 84 ARG A CA 1
ATOM 671 C C . ARG A 1 84 ? 29.633 16.244 -29.055 1.00 67.88 84 ARG A C 1
ATOM 673 O O . ARG A 1 84 ? 30.211 15.356 -28.455 1.00 67.88 84 ARG A O 1
ATOM 680 N N . PHE A 1 85 ? 28.337 16.205 -29.328 1.00 68.00 85 PHE A N 1
ATOM 681 C CA . PHE A 1 85 ? 27.502 15.036 -29.076 1.00 68.00 85 PHE A CA 1
ATOM 682 C C . PHE A 1 85 ? 27.049 14.474 -30.420 1.00 68.00 85 PHE A C 1
ATOM 684 O O . PHE A 1 85 ? 26.468 15.198 -31.232 1.00 68.00 85 PHE A O 1
ATOM 691 N N . ASN A 1 86 ? 27.351 13.203 -30.685 1.00 75.19 86 ASN A N 1
ATOM 692 C CA . ASN A 1 86 ? 26.959 12.555 -31.928 1.00 75.19 86 ASN A CA 1
ATOM 693 C C . ASN A 1 86 ? 25.599 11.866 -31.769 1.00 75.19 86 ASN A C 1
ATOM 695 O O . ASN A 1 86 ? 25.481 10.826 -31.120 1.00 75.19 86 ASN A O 1
ATOM 699 N N . ILE A 1 87 ? 24.583 12.419 -32.432 1.00 71.88 87 ILE A N 1
ATOM 700 C CA . ILE A 1 87 ? 23.201 11.918 -32.398 1.00 71.88 87 ILE A CA 1
ATOM 701 C C . ILE A 1 87 ? 23.024 10.534 -33.040 1.00 71.88 87 ILE A C 1
ATOM 703 O O . ILE A 1 87 ? 22.039 9.863 -32.759 1.00 71.88 87 ILE A O 1
ATOM 707 N N . TYR A 1 88 ? 23.965 10.091 -33.878 1.00 74.38 88 TYR A N 1
ATOM 708 C CA . TYR A 1 88 ? 23.898 8.788 -34.546 1.00 74.38 88 TYR A CA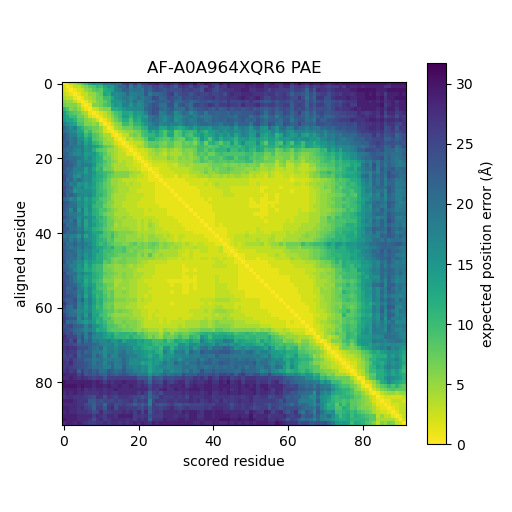 1
ATOM 709 C C . TYR A 1 88 ? 24.547 7.665 -33.736 1.00 74.38 88 TYR A C 1
ATOM 711 O O . TYR A 1 88 ? 24.215 6.500 -33.935 1.00 74.38 88 TYR A O 1
ATOM 719 N N . THR A 1 89 ? 25.474 7.994 -32.832 1.00 77.25 89 THR A N 1
ATOM 720 C CA . THR A 1 89 ? 26.218 7.003 -32.035 1.00 77.25 89 THR A CA 1
ATOM 721 C C . THR A 1 89 ? 25.964 7.115 -30.534 1.00 77.25 89 THR A C 1
ATOM 723 O O . THR A 1 89 ? 26.463 6.285 -29.782 1.00 77.25 89 THR A O 1
ATOM 726 N N . GLY A 1 90 ? 25.209 8.124 -30.083 1.00 72.12 90 GLY A N 1
ATOM 727 C CA . GLY A 1 90 ? 24.831 8.298 -28.677 1.00 72.12 90 GLY A CA 1
ATOM 728 C C . GLY A 1 90 ? 26.014 8.540 -27.736 1.00 72.12 90 GLY A C 1
ATOM 729 O O . GLY A 1 90 ? 25.923 8.213 -26.556 1.00 72.12 90 GLY A O 1
ATOM 730 N N . ASN A 1 91 ? 27.128 9.070 -28.249 1.00 58.06 91 ASN A N 1
ATOM 731 C CA . ASN A 1 91 ? 28.365 9.267 -27.492 1.00 58.06 91 ASN A CA 1
ATOM 732 C C . ASN A 1 91 ? 29.028 10.616 -27.832 1.00 58.06 91 ASN A C 1
ATOM 734 O O . ASN A 1 91 ? 28.719 11.210 -28.874 1.00 58.06 91 ASN A O 1
ATOM 738 N N . PHE A 1 92 ? 29.913 11.082 -26.946 1.00 62.69 92 PHE A N 1
ATOM 739 C CA . PHE A 1 92 ? 30.777 12.248 -27.166 1.00 62.69 92 PHE A CA 1
ATOM 740 C C . PHE A 1 92 ? 31.936 11.938 -28.122 1.00 62.69 92 PHE A C 1
ATOM 742 O O . PHE A 1 92 ? 32.427 10.785 -28.095 1.00 62.69 92 PHE A O 1
#

Radius of gyration: 23.84 Å; Cα contacts (8 Å, |Δi|>4): 42; chains: 1; bounding box: 62×32×54 Å

Secondary structure (DSSP, 8-state):
-------SSPPPPPPPTT------TTHHHHHHHHHHHHHGGGGT-PPPHHHHHHHHHHHHHHHHHT---SSSSPPHHHHSSS---BTTTTB-